Protein AF-A0AAD1J3B5-F1 (afdb_monomer_lite)

Organism: Mycolicibacterium monacense (NCBI:txid85693)

Radius of gyration: 20.91 Å; chains: 1; bounding box: 76×29×34 Å

Secondary structure (DSSP, 8-state):
--EEEEEESSSSSPEEEEEEEEE--SSSP-EEEEE-SGGGTT-EEEE-GGGEEEEGGGHHHHHHHHHHHHHHHH--------------

Foldseek 3Di:
DFFWFFFDPDVVDGTFIWTFDDWDPDPVTWTWIHGPDPVRHGDIDTHRPVRGDGGPVCSVVVVVVVVVVVVVVPPPPPPDDDDDDDDD

pLDDT: mean 71.67, std 16.52, range [38.41, 89.44]

Structure (mmCIF, N/CA/C/O backbone):
data_AF-A0AAD1J3B5-F1
#
_entry.id   AF-A0AAD1J3B5-F1
#
loop_
_atom_site.group_PDB
_atom_site.id
_atom_site.type_symbol
_atom_site.label_atom_id
_atom_site.label_alt_id
_atom_site.label_comp_id
_atom_site.label_asym_id
_atom_site.label_entity_id
_atom_site.label_seq_id
_atom_site.pdbx_PDB_ins_code
_atom_site.Cartn_x
_atom_site.Cartn_y
_atom_site.Cartn_z
_atom_site.occupancy
_atom_site.B_iso_or_equiv
_atom_site.auth_seq_id
_atom_site.auth_comp_id
_atom_site.auth_asym_id
_atom_site.auth_atom_id
_atom_site.pdbx_PDB_model_num
ATOM 1 N N . MET A 1 1 ? -13.503 -4.816 -0.745 1.00 51.91 1 MET A N 1
ATOM 2 C CA . MET A 1 1 ? -12.421 -5.795 -0.949 1.00 51.91 1 MET A CA 1
ATOM 3 C C . MET A 1 1 ? -11.144 -5.140 -0.460 1.00 51.91 1 MET A C 1
ATOM 5 O O . MET A 1 1 ? -10.848 -4.055 -0.937 1.00 51.91 1 MET A O 1
ATOM 9 N N . GLY A 1 2 ? -10.518 -5.721 0.566 1.00 62.91 2 GLY A N 1
ATOM 10 C CA . GLY A 1 2 ? -9.255 -5.261 1.144 1.00 62.91 2 GLY A CA 1
ATOM 11 C C . GLY A 1 2 ? -8.103 -5.826 0.328 1.00 62.91 2 GLY A C 1
ATOM 12 O O . GLY A 1 2 ? -7.850 -7.030 0.345 1.00 62.91 2 GLY A O 1
ATOM 13 N N . GLU A 1 3 ? -7.513 -4.985 -0.513 1.00 82.44 3 GLU A N 1
ATOM 14 C CA . GLU A 1 3 ? -6.395 -5.397 -1.350 1.00 82.44 3 GLU A CA 1
ATOM 15 C C . GLU A 1 3 ? -5.115 -5.319 -0.524 1.00 82.44 3 GLU A C 1
ATOM 17 O O . GLU A 1 3 ? -4.769 -4.253 -0.016 1.00 82.44 3 GLU A O 1
ATOM 22 N N . PHE A 1 4 ? -4.390 -6.430 -0.420 1.00 87.50 4 PHE A N 1
ATOM 23 C CA . PHE A 1 4 ? -3.103 -6.456 0.264 1.00 87.50 4 PHE A CA 1
ATOM 24 C C . PHE A 1 4 ? -1.988 -5.996 -0.669 1.00 87.50 4 PHE A C 1
ATOM 26 O O . PHE A 1 4 ? -1.826 -6.508 -1.781 1.00 87.50 4 PHE A O 1
ATOM 33 N N . TRP A 1 5 ? -1.186 -5.052 -0.198 1.00 89.25 5 TRP A N 1
ATOM 34 C CA . TRP A 1 5 ? -0.085 -4.449 -0.931 1.00 89.25 5 TRP A CA 1
ATOM 35 C C . TRP A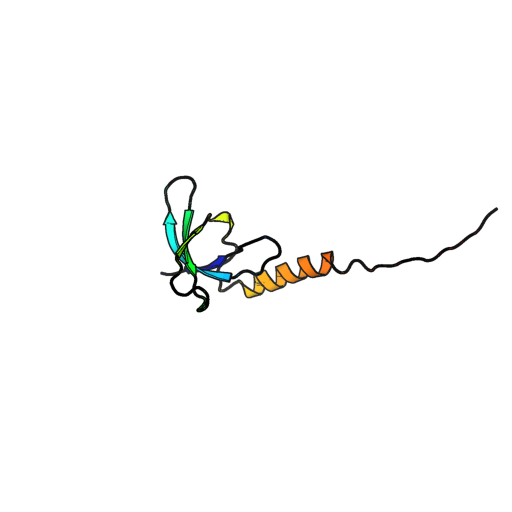 1 5 ? 1.208 -4.514 -0.131 1.00 89.25 5 TRP A C 1
ATOM 37 O O . TRP A 1 5 ? 1.220 -4.428 1.095 1.00 89.25 5 TRP A O 1
ATOM 47 N N . ALA A 1 6 ? 2.312 -4.623 -0.862 1.00 86.50 6 ALA A N 1
ATOM 48 C CA . ALA A 1 6 ? 3.653 -4.463 -0.338 1.00 86.50 6 ALA A CA 1
ATOM 49 C C . ALA A 1 6 ? 3.974 -2.965 -0.223 1.00 86.50 6 ALA A C 1
ATOM 51 O O . ALA A 1 6 ? 4.148 -2.262 -1.230 1.00 86.50 6 ALA A O 1
ATOM 52 N N . TYR A 1 7 ? 4.044 -2.476 1.013 1.00 85.00 7 TYR A N 1
ATOM 53 C CA . TYR A 1 7 ? 4.448 -1.113 1.336 1.00 85.00 7 TYR A CA 1
ATOM 54 C C . TYR A 1 7 ? 5.944 -1.054 1.637 1.00 85.00 7 TYR A C 1
ATOM 56 O O . TYR A 1 7 ? 6.493 -1.927 2.301 1.00 85.00 7 TYR A O 1
ATOM 64 N N . ARG A 1 8 ? 6.620 -0.006 1.160 1.00 81.69 8 ARG A N 1
ATOM 65 C CA . ARG A 1 8 ? 8.043 0.217 1.427 1.00 81.69 8 ARG A CA 1
ATOM 66 C C . ARG A 1 8 ? 8.236 1.465 2.288 1.00 81.69 8 ARG A C 1
ATOM 68 O O . ARG A 1 8 ? 8.034 2.582 1.805 1.00 81.69 8 ARG A O 1
ATOM 75 N N . VAL A 1 9 ? 8.655 1.278 3.545 1.00 73.94 9 VAL A N 1
ATOM 76 C CA . VAL A 1 9 ? 8.874 2.378 4.508 1.00 73.94 9 VAL A CA 1
ATOM 77 C C . VAL A 1 9 ? 10.058 3.246 4.078 1.00 73.94 9 VAL A C 1
ATOM 79 O O . VAL A 1 9 ? 9.947 4.476 4.030 1.00 73.94 9 VAL A O 1
ATOM 82 N N . ARG A 1 10 ? 11.175 2.608 3.708 1.00 72.12 10 ARG A N 1
ATOM 83 C CA . ARG A 1 10 ? 12.373 3.255 3.159 1.00 72.12 10 ARG A CA 1
ATOM 84 C C . ARG A 1 10 ? 12.902 2.449 1.970 1.00 72.12 10 ARG A C 1
ATOM 86 O O . ARG A 1 10 ? 12.663 1.250 1.859 1.00 72.12 10 ARG A O 1
ATOM 93 N N . ARG A 1 11 ? 13.686 3.090 1.088 1.00 66.62 11 ARG A N 1
ATOM 94 C CA . ARG A 1 11 ? 14.671 2.374 0.235 1.00 66.62 11 ARG A CA 1
ATOM 95 C C . ARG A 1 11 ? 15.510 1.478 1.173 1.00 66.62 11 ARG A C 1
ATOM 97 O O . ARG A 1 11 ? 15.496 1.753 2.345 1.00 66.62 11 ARG A O 1
ATOM 104 N N . ILE A 1 12 ? 16.274 0.477 0.786 1.00 68.25 12 ILE A N 1
ATOM 105 C CA . ILE A 1 12 ? 16.989 -0.431 1.727 1.00 68.25 12 ILE A CA 1
ATOM 106 C C . ILE A 1 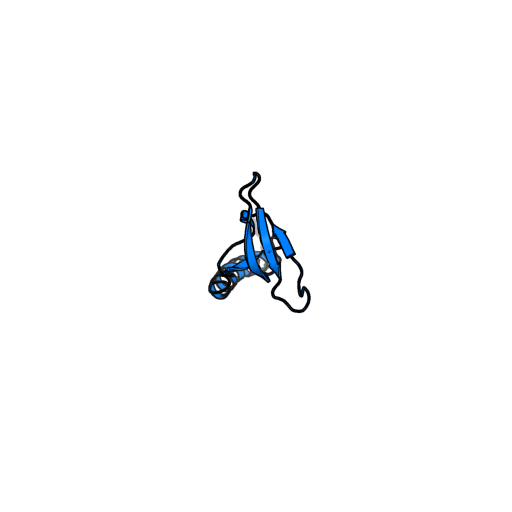12 ? 16.117 -1.291 2.685 1.00 68.25 12 ILE A C 1
ATOM 108 O O . ILE A 1 12 ? 16.395 -2.471 2.804 1.00 68.25 12 ILE A O 1
ATOM 112 N N . GLU A 1 13 ? 1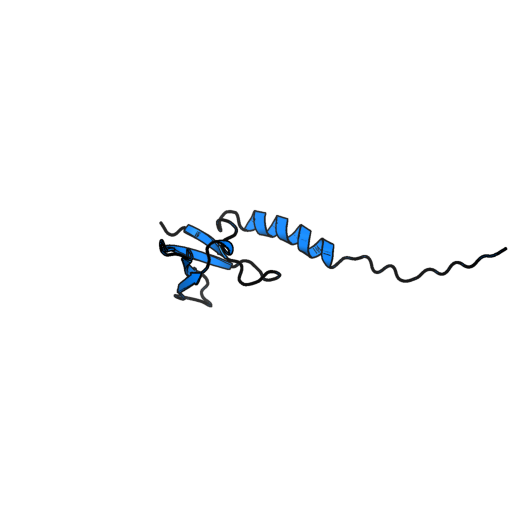5.048 -0.777 3.302 1.00 70.12 13 GLU A N 1
ATOM 113 C CA . GLU A 1 13 ? 14.187 -1.559 4.212 1.00 70.12 13 GLU A CA 1
ATOM 114 C C . GLU A 1 13 ? 13.317 -2.586 3.469 1.00 70.12 13 GLU A C 1
ATOM 116 O O . GLU A 1 13 ? 12.976 -2.404 2.286 1.00 70.12 13 GLU A O 1
ATOM 121 N N . GLU A 1 14 ? 12.929 -3.634 4.204 1.00 75.69 14 GLU A N 1
ATOM 122 C CA . GLU A 1 14 ? 12.017 -4.680 3.749 1.00 75.69 14 GLU A CA 1
ATOM 123 C C . GLU A 1 14 ? 10.609 -4.122 3.475 1.00 75.69 14 GLU A C 1
ATOM 125 O O . GLU A 1 14 ? 10.168 -3.110 4.032 1.00 75.69 14 GLU A O 1
ATOM 130 N N . VAL A 1 15 ? 9.902 -4.776 2.553 1.00 84.06 15 VAL A N 1
ATOM 131 C CA . VAL A 1 15 ? 8.496 -4.483 2.280 1.00 84.06 15 VAL A CA 1
ATOM 132 C C . VAL A 1 15 ? 7.583 -5.201 3.265 1.00 84.06 15 VAL A C 1
ATOM 134 O O . VAL A 1 15 ? 7.722 -6.400 3.502 1.00 84.06 15 VAL A O 1
ATOM 137 N N . VAL A 1 16 ? 6.605 -4.460 3.766 1.00 84.88 16 VAL A N 1
ATOM 138 C CA . VAL A 1 16 ? 5.636 -4.878 4.785 1.00 84.88 16 VAL A CA 1
ATOM 139 C C . VAL A 1 16 ? 4.238 -5.002 4.189 1.00 84.88 16 VAL A C 1
ATOM 141 O O . VAL A 1 16 ? 3.899 -4.297 3.231 1.00 84.88 16 VAL A O 1
ATOM 144 N N . GLN A 1 17 ? 3.426 -5.896 4.750 1.00 87.62 17 GLN A N 1
ATOM 145 C CA . GLN A 1 17 ? 2.061 -6.121 4.288 1.00 87.62 17 GLN A CA 1
ATOM 146 C C . GLN A 1 17 ? 1.120 -5.045 4.827 1.00 87.62 17 GLN A C 1
ATOM 148 O O . GLN A 1 17 ? 0.999 -4.845 6.038 1.00 87.62 17 GLN A O 1
ATOM 153 N N . VAL A 1 18 ? 0.400 -4.386 3.921 1.00 88.75 18 VAL A N 1
ATOM 154 C CA . VAL A 1 18 ? -0.668 -3.453 4.279 1.00 88.75 18 VAL A CA 1
ATOM 155 C C . VAL A 1 18 ? -1.940 -3.744 3.493 1.00 88.75 18 VAL A C 1
ATOM 157 O O . VAL A 1 18 ? -1.894 -4.126 2.329 1.00 88.75 18 VAL A O 1
ATOM 160 N N . ASP A 1 19 ? -3.082 -3.539 4.128 1.00 89.38 19 ASP A N 1
ATOM 161 C CA . ASP A 1 19 ? -4.418 -3.654 3.560 1.00 89.38 19 ASP A CA 1
ATOM 162 C C . ASP A 1 19 ? -4.897 -2.274 3.094 1.00 89.38 19 ASP A C 1
ATOM 164 O O . ASP A 1 19 ? -4.998 -1.335 3.886 1.00 89.38 19 ASP A O 1
ATOM 168 N N . VAL A 1 20 ? -5.162 -2.114 1.799 1.00 88.38 20 VAL A N 1
ATOM 169 C CA . VAL A 1 20 ? -5.679 -0.861 1.243 1.00 88.38 20 VAL A CA 1
ATOM 170 C C . VAL A 1 20 ? -7.169 -0.761 1.549 1.00 88.38 20 VAL A C 1
ATOM 172 O O . VAL A 1 20 ? -7.990 -1.480 0.983 1.00 88.38 20 VAL A O 1
ATOM 175 N N . LEU A 1 21 ? -7.519 0.186 2.417 1.00 87.19 21 LEU A N 1
ATOM 176 C CA . LEU A 1 21 ? -8.900 0.436 2.822 1.00 87.19 21 LEU A CA 1
ATOM 177 C C . LEU A 1 21 ? -9.591 1.455 1.920 1.00 87.19 21 LEU A C 1
ATOM 179 O O . LEU A 1 21 ? -10.778 1.318 1.619 1.00 87.19 21 LEU A O 1
ATOM 183 N N . LYS A 1 22 ? -8.883 2.524 1.526 1.00 85.25 22 LYS A N 1
ATOM 184 C CA . LYS A 1 22 ? -9.502 3.626 0.778 1.00 85.25 22 LYS A CA 1
ATOM 185 C C . LYS A 1 22 ? -8.524 4.378 -0.110 1.00 85.25 22 LYS A C 1
ATOM 187 O O . LYS A 1 22 ? -7.436 4.744 0.320 1.00 85.25 22 LYS A O 1
ATOM 192 N N . LEU A 1 23 ? -8.956 4.706 -1.323 1.00 84.06 23 LEU A N 1
ATOM 193 C CA . LEU A 1 23 ? -8.241 5.612 -2.218 1.00 84.06 23 LEU A CA 1
ATOM 19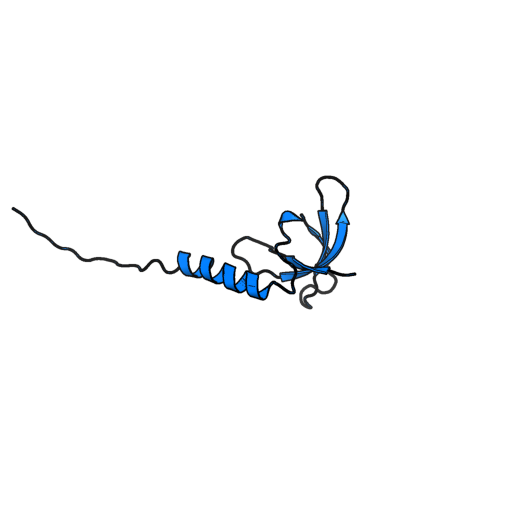4 C C . LEU A 1 23 ? -8.743 7.043 -1.990 1.00 84.06 23 LEU A C 1
ATOM 196 O O . LEU A 1 23 ? -9.929 7.340 -2.131 1.00 84.06 23 LEU A O 1
ATOM 200 N N . GLY A 1 24 ? -7.840 7.931 -1.598 1.00 79.88 24 GLY A N 1
ATOM 201 C CA . GLY A 1 24 ? -8.093 9.355 -1.439 1.00 79.88 24 GLY A CA 1
ATOM 202 C C . GLY A 1 24 ? -8.106 10.039 -2.799 1.00 79.88 24 GLY A C 1
ATOM 203 O O . GLY A 1 24 ? -7.135 9.982 -3.551 1.00 79.88 24 GLY A O 1
ATOM 204 N N . THR A 1 25 ? -9.214 10.703 -3.104 1.00 74.81 25 THR A N 1
ATOM 205 C CA . THR A 1 25 ? -9.452 11.394 -4.379 1.00 74.81 25 THR A CA 1
ATOM 206 C C . THR A 1 25 ? -8.949 12.841 -4.388 1.00 74.81 25 THR A C 1
ATOM 208 O O . THR A 1 25 ? -8.926 13.481 -5.436 1.00 74.81 25 THR A O 1
ATOM 211 N N . GLN A 1 26 ? -8.530 13.367 -3.232 1.00 69.94 26 GLN A N 1
ATOM 212 C CA . GLN A 1 26 ? -8.011 14.729 -3.083 1.00 69.94 26 GLN A CA 1
ATOM 213 C C . GLN A 1 26 ? -6.518 14.792 -3.422 1.00 69.94 26 GLN A C 1
ATOM 215 O O . GLN A 1 26 ? -5.773 13.869 -3.104 1.00 69.94 26 GLN A O 1
ATOM 220 N N . ARG A 1 27 ? -6.075 15.884 -4.062 1.00 70.06 27 ARG A N 1
ATOM 221 C CA . ARG A 1 27 ? -4.661 16.104 -4.408 1.00 70.06 27 ARG A CA 1
ATOM 222 C C . ARG A 1 27 ? -3.893 16.699 -3.215 1.00 70.06 27 ARG A C 1
ATOM 224 O O . ARG A 1 27 ? -4.365 17.682 -2.652 1.00 70.06 27 ARG A O 1
ATOM 231 N N . PRO A 1 28 ? -2.700 16.174 -2.871 1.00 72.19 28 PRO A N 1
ATOM 232 C CA . PRO A 1 28 ? -2.020 15.037 -3.500 1.00 72.19 28 PRO A CA 1
ATOM 233 C C . PRO A 1 28 ? -2.700 13.705 -3.161 1.00 72.19 28 PRO A C 1
ATOM 235 O O . PRO A 1 28 ? -3.095 13.498 -2.016 1.00 72.19 28 PRO A O 1
ATOM 238 N N . SER A 1 29 ? -2.805 12.806 -4.147 1.00 78.25 29 SER A N 1
ATOM 239 C CA . SER A 1 29 ? -3.462 11.506 -3.983 1.00 78.25 29 SER A CA 1
ATOM 240 C C . SER A 1 29 ? -2.836 10.736 -2.822 1.00 78.25 29 SER A C 1
ATOM 242 O O . SER A 1 29 ? -1.618 10.544 -2.782 1.00 78.25 29 SER A O 1
ATOM 244 N N . ARG A 1 30 ? -3.663 10.290 -1.878 1.00 87.44 30 ARG A N 1
ATOM 245 C CA . ARG A 1 30 ? -3.247 9.475 -0.728 1.00 87.44 30 ARG A CA 1
ATOM 246 C C . ARG A 1 30 ? -4.080 8.212 -0.673 1.00 87.44 30 ARG A C 1
ATOM 248 O O . ARG A 1 30 ? -5.214 8.208 -1.127 1.00 87.44 30 ARG A O 1
ATOM 255 N N . VAL A 1 31 ? -3.537 7.154 -0.098 1.00 88.06 31 VAL A N 1
ATOM 256 C CA . VAL A 1 31 ? -4.220 5.875 0.081 1.00 88.06 31 VAL A CA 1
ATOM 257 C C . VAL A 1 31 ? -4.228 5.558 1.566 1.00 88.06 31 VAL A C 1
ATOM 259 O O . VAL A 1 31 ? -3.181 5.602 2.205 1.00 88.06 31 VAL A O 1
ATOM 262 N N . LEU A 1 32 ? -5.406 5.293 2.120 1.00 88.75 32 LEU A N 1
ATOM 263 C CA . LEU A 1 32 ? -5.552 4.803 3.479 1.00 88.75 32 LEU A CA 1
ATOM 264 C C . LEU A 1 32 ? -5.200 3.323 3.483 1.00 88.75 32 LEU A C 1
ATOM 266 O O . LEU A 1 32 ? -5.885 2.518 2.845 1.00 88.75 32 LEU A O 1
ATOM 270 N N . VAL A 1 33 ? -4.146 2.992 4.213 1.00 89.44 33 VAL A N 1
ATOM 271 C CA . VAL A 1 33 ? -3.690 1.623 4.408 1.00 89.44 33 VAL A CA 1
ATOM 272 C C . VAL A 1 33 ? -3.790 1.245 5.874 1.00 89.44 33 VAL A C 1
ATOM 274 O O . VAL A 1 33 ? -3.609 2.091 6.750 1.00 89.44 33 VAL A O 1
ATOM 277 N N . ARG A 1 34 ? -4.073 -0.024 6.140 1.00 87.94 34 ARG A N 1
ATOM 278 C CA . ARG A 1 34 ? -4.069 -0.631 7.466 1.00 87.94 34 ARG A CA 1
ATOM 279 C C . ARG A 1 34 ? -2.957 -1.658 7.543 1.00 87.94 34 ARG A C 1
ATOM 281 O O . ARG A 1 34 ? -2.804 -2.476 6.644 1.00 87.94 34 ARG A O 1
ATOM 288 N N . TRP A 1 35 ? -2.188 -1.616 8.612 1.00 85.75 35 TRP A N 1
ATOM 289 C CA . TRP A 1 35 ? -1.121 -2.577 8.845 1.00 85.75 35 TRP A CA 1
ATOM 290 C C . TRP A 1 35 ? -1.726 -3.907 9.302 1.00 85.75 35 TRP A C 1
ATOM 292 O O . TRP A 1 35 ? -2.597 -3.914 10.172 1.00 85.75 35 TRP A O 1
ATOM 302 N N . VAL A 1 36 ? -1.331 -5.004 8.646 1.00 80.75 36 VAL A N 1
ATOM 303 C CA . VAL A 1 36 ? -1.858 -6.358 8.922 1.00 80.75 36 VAL A CA 1
ATOM 304 C C . VAL A 1 36 ? -1.065 -7.052 10.033 1.00 80.75 36 VAL A C 1
ATOM 306 O O . VAL A 1 36 ? -1.593 -7.928 10.705 1.00 80.75 36 VAL A O 1
ATOM 309 N N . ASP A 1 37 ? 0.186 -6.640 10.228 1.00 75.69 37 ASP A N 1
ATOM 310 C CA . ASP A 1 37 ? 1.102 -7.216 11.210 1.00 75.69 37 ASP A CA 1
ATOM 311 C C . ASP A 1 37 ? 0.638 -6.961 12.656 1.00 75.69 37 ASP A C 1
ATOM 313 O O . ASP A 1 37 ? 0.258 -5.837 12.997 1.00 75.69 37 ASP A O 1
ATOM 317 N N . GLU A 1 38 ? 0.707 -7.992 13.503 1.00 68.25 38 GLU A N 1
ATOM 318 C CA . GLU A 1 38 ? 0.315 -7.957 14.922 1.00 68.25 38 GLU A CA 1
ATOM 319 C C . GLU A 1 38 ? 1.109 -6.923 15.736 1.00 68.25 38 GLU A C 1
ATOM 321 O O . GLU A 1 38 ? 0.577 -6.296 16.651 1.00 68.25 38 GLU A O 1
ATOM 326 N N . THR A 1 39 ? 2.353 -6.636 15.338 1.00 66.44 39 THR A N 1
ATOM 327 C CA . THR A 1 39 ? 3.191 -5.597 15.961 1.00 66.44 39 THR A CA 1
ATOM 328 C C . THR A 1 39 ? 2.618 -4.193 15.740 1.00 66.44 39 THR A C 1
ATOM 330 O O . THR A 1 39 ? 2.897 -3.257 16.491 1.00 66.44 39 THR A O 1
ATOM 333 N N . PHE A 1 40 ? 1.813 -4.027 14.690 1.00 63.66 40 PHE A N 1
ATOM 334 C CA . PHE A 1 40 ? 1.213 -2.765 14.266 1.00 63.66 40 PHE A CA 1
ATOM 335 C C . PHE A 1 40 ? -0.320 -2.820 14.295 1.00 63.66 40 PHE A C 1
ATOM 337 O O . PHE A 1 40 ? -0.966 -1.996 13.637 1.00 63.66 40 PHE A O 1
ATOM 344 N N . GLU A 1 41 ? -0.891 -3.775 15.037 1.00 60.22 41 GLU A N 1
ATOM 345 C CA . GLU A 1 41 ? -2.308 -4.123 14.993 1.00 60.22 41 GLU A CA 1
ATOM 346 C C . GLU A 1 41 ? -3.211 -2.880 15.075 1.00 60.22 41 GLU A C 1
ATOM 348 O O . GLU A 1 41 ? -3.121 -2.045 15.977 1.00 60.22 41 GLU A O 1
ATOM 353 N N . GLY A 1 42 ? -4.075 -2.723 14.068 1.00 69.62 42 GLY A N 1
ATOM 354 C CA . GLY A 1 42 ? -5.059 -1.640 14.006 1.00 69.62 42 GLY A CA 1
ATOM 355 C C . GLY A 1 42 ? -4.520 -0.277 13.560 1.00 69.62 42 GLY A C 1
ATOM 356 O O . GLY A 1 42 ? -5.310 0.661 13.408 1.00 69.62 42 GLY A O 1
ATOM 357 N N . ARG A 1 43 ? -3.218 -0.139 13.277 1.00 81.81 43 ARG A N 1
ATOM 358 C CA . ARG A 1 43 ? -2.659 1.121 12.778 1.00 81.81 43 ARG A CA 1
ATOM 359 C C . ARG A 1 43 ? -3.136 1.386 11.352 1.00 81.81 43 ARG A C 1
ATOM 361 O O . ARG A 1 43 ? -3.012 0.541 10.467 1.00 81.81 43 ARG A O 1
ATOM 368 N N . GLN A 1 44 ? -3.667 2.584 11.125 1.00 89.12 44 GLN A N 1
ATOM 369 C CA . GLN A 1 44 ? -4.103 3.053 9.811 1.00 89.12 44 GLN A CA 1
ATOM 370 C C . GLN A 1 44 ? -3.377 4.346 9.461 1.00 89.12 44 GLN A C 1
ATOM 372 O O . GLN A 1 44 ? -3.260 5.239 10.299 1.00 89.12 44 GLN A O 1
ATOM 377 N N . GLU A 1 45 ? -2.891 4.458 8.229 1.00 86.56 45 GLU A N 1
ATOM 378 C CA . GLU A 1 45 ? -2.136 5.625 7.783 1.00 86.56 45 GLU A CA 1
ATOM 379 C C . GLU A 1 45 ? -2.482 6.011 6.345 1.00 86.56 45 GLU A C 1
ATOM 381 O O . GLU A 1 45 ? -2.690 5.167 5.475 1.00 86.56 45 GLU A O 1
ATOM 386 N N . TRP A 1 46 ? -2.522 7.319 6.090 1.00 89.00 46 TRP A N 1
ATOM 387 C CA . TRP A 1 46 ? -2.629 7.862 4.743 1.00 89.00 46 TRP A CA 1
ATOM 388 C C . TRP A 1 46 ? -1.246 7.967 4.109 1.00 89.00 46 TRP A C 1
ATOM 390 O O . TRP A 1 46 ? -0.507 8.919 4.364 1.00 89.00 46 TRP A O 1
ATOM 400 N N . VAL A 1 47 ? -0.921 7.020 3.236 1.00 86.19 47 VAL A N 1
ATOM 401 C CA . VAL A 1 47 ? 0.374 6.956 2.553 1.00 86.19 47 VAL A CA 1
ATOM 402 C C . VAL A 1 47 ? 0.269 7.436 1.104 1.00 86.19 47 VAL A C 1
ATOM 404 O O . VAL A 1 47 ? -0.788 7.329 0.475 1.00 86.19 47 VAL A O 1
ATOM 407 N N . PRO A 1 48 ? 1.351 7.977 0.522 1.00 85.06 48 PRO A N 1
ATOM 408 C CA . PRO A 1 48 ? 1.381 8.276 -0.902 1.00 85.06 48 PRO A CA 1
ATOM 409 C C . PRO A 1 48 ? 1.378 6.974 -1.730 1.00 85.06 48 PRO A C 1
ATOM 411 O O . PRO A 1 48 ? 2.164 6.067 -1.436 1.00 85.06 48 PRO A O 1
ATOM 414 N N . PRO A 1 49 ? 0.576 6.885 -2.809 1.00 82.81 49 PRO A N 1
ATOM 415 C CA . PRO A 1 49 ? 0.420 5.666 -3.610 1.00 82.81 49 PRO A CA 1
ATOM 416 C C . PRO A 1 49 ? 1.733 5.185 -4.240 1.00 82.81 49 PRO A C 1
ATOM 418 O O . PRO A 1 49 ? 1.925 3.991 -4.413 1.00 82.81 49 PRO A O 1
ATOM 421 N N . ALA A 1 50 ? 2.687 6.086 -4.499 1.00 82.12 50 ALA A N 1
ATOM 422 C CA . ALA A 1 50 ? 4.003 5.749 -5.054 1.00 82.12 50 ALA A CA 1
ATOM 423 C C . ALA A 1 50 ? 4.848 4.794 -4.174 1.00 82.12 50 ALA A C 1
ATOM 425 O O . ALA A 1 50 ? 5.850 4.229 -4.638 1.00 82.12 50 ALA A O 1
ATOM 426 N N . ARG A 1 51 ? 4.486 4.633 -2.893 1.00 81.94 51 ARG A N 1
ATOM 427 C CA . ARG A 1 51 ? 5.146 3.707 -1.958 1.00 81.94 51 ARG A CA 1
ATOM 428 C C . ARG A 1 51 ? 4.587 2.285 -2.005 1.00 81.94 51 ARG A C 1
ATOM 430 O O . ARG A 1 51 ? 5.281 1.381 -1.546 1.00 81.94 51 ARG A O 1
ATOM 437 N N . LEU A 1 52 ? 3.395 2.084 -2.565 1.00 85.12 52 LEU A N 1
ATOM 438 C CA . LEU A 1 52 ? 2.834 0.758 -2.814 1.00 85.12 52 LEU A CA 1
ATOM 439 C C . LEU A 1 52 ? 3.488 0.209 -4.083 1.00 85.12 52 LEU A C 1
ATOM 441 O O . LEU A 1 52 ? 3.386 0.821 -5.146 1.00 85.12 52 LEU A O 1
ATOM 445 N N . LYS A 1 53 ? 4.255 -0.878 -3.957 1.00 84.81 53 LYS A N 1
ATOM 446 C CA . LYS A 1 53 ? 5.065 -1.400 -5.071 1.00 84.81 53 LYS A CA 1
ATOM 447 C C . LYS A 1 53 ? 4.330 -2.455 -5.872 1.00 84.81 53 LYS A C 1
ATOM 449 O O . LYS A 1 53 ? 4.183 -2.309 -7.080 1.00 84.81 53 LYS A O 1
ATOM 454 N N . VAL A 1 54 ? 3.880 -3.496 -5.190 1.00 85.88 54 VAL A N 1
ATOM 455 C CA . VAL A 1 54 ? 3.212 -4.651 -5.789 1.00 85.88 54 VAL A CA 1
ATOM 456 C C . VAL A 1 54 ? 2.096 -5.126 -4.871 1.00 85.88 54 VAL A C 1
ATOM 458 O O . VAL A 1 54 ? 2.098 -4.816 -3.676 1.00 85.88 54 VAL A O 1
ATOM 461 N N . ARG A 1 55 ? 1.152 -5.898 -5.414 1.00 88.00 55 ARG A N 1
ATOM 462 C CA . ARG A 1 55 ? 0.235 -6.682 -4.583 1.00 88.00 55 ARG A CA 1
ATOM 463 C C . ARG A 1 55 ? 1.033 -7.653 -3.720 1.00 88.00 55 ARG A C 1
ATOM 465 O O . ARG A 1 55 ? 2.046 -8.179 -4.172 1.00 88.00 55 ARG A O 1
ATOM 472 N N . TRP A 1 56 ? 0.559 -7.893 -2.501 1.00 86.19 56 TRP A N 1
ATOM 473 C CA . TRP A 1 56 ? 1.229 -8.790 -1.561 1.00 86.19 56 TRP A CA 1
ATOM 474 C C . TRP A 1 56 ? 1.369 -10.214 -2.111 1.00 86.19 56 TRP A C 1
ATOM 476 O O . TRP A 1 56 ? 2.391 -10.845 -1.903 1.00 86.19 56 TRP A O 1
ATOM 486 N N . ASP A 1 57 ? 0.402 -10.672 -2.905 1.00 84.94 57 ASP A N 1
ATOM 487 C CA . ASP A 1 57 ? 0.466 -11.951 -3.626 1.00 84.94 57 ASP A CA 1
ATOM 488 C C . ASP A 1 57 ? 1.734 -12.095 -4.500 1.00 84.94 57 ASP A C 1
ATOM 490 O O . ASP A 1 57 ? 2.341 -13.156 -4.568 1.00 84.94 57 ASP A O 1
ATOM 494 N N . GLY A 1 58 ? 2.210 -10.992 -5.089 1.00 83.44 58 GLY A N 1
ATOM 495 C CA . GLY A 1 58 ? 3.444 -10.944 -5.880 1.00 83.44 58 GLY A CA 1
ATOM 496 C C . GLY A 1 58 ? 4.679 -10.483 -5.099 1.00 83.44 58 GLY A C 1
ATOM 497 O O . GLY A 1 58 ? 5.692 -10.141 -5.716 1.00 83.44 58 GLY A O 1
ATOM 498 N N . VAL A 1 59 ? 4.609 -10.402 -3.764 1.00 85.00 59 VAL A N 1
A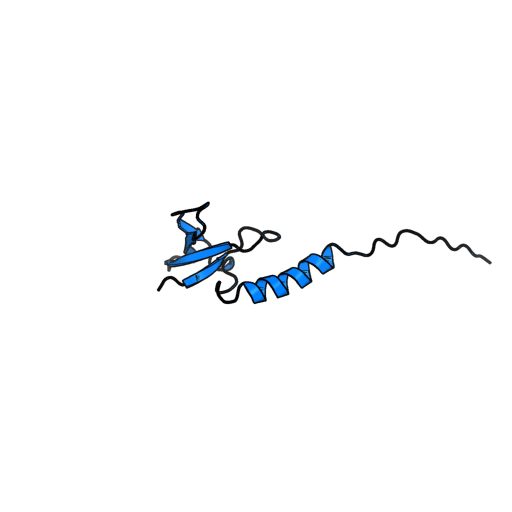TOM 499 C CA . VAL A 1 59 ? 5.719 -9.889 -2.946 1.00 85.00 59 VAL A CA 1
ATOM 500 C C . VAL A 1 59 ? 6.940 -10.795 -3.011 1.00 85.00 59 VAL A C 1
ATOM 502 O O . VAL A 1 59 ? 8.056 -10.288 -2.992 1.00 85.00 59 VAL A O 1
ATOM 505 N N . ASP A 1 60 ? 6.741 -12.106 -3.131 1.00 82.69 60 ASP A N 1
ATOM 506 C CA . ASP A 1 60 ? 7.824 -13.086 -3.199 1.00 82.69 60 ASP A CA 1
ATOM 507 C C . ASP A 1 60 ? 8.698 -12.859 -4.438 1.00 82.69 60 ASP A C 1
ATOM 509 O O . ASP A 1 60 ? 9.903 -12.637 -4.327 1.00 82.69 60 ASP A O 1
ATOM 513 N N . ALA A 1 61 ? 8.063 -12.728 -5.607 1.00 83.12 61 ALA A N 1
ATOM 514 C CA . ALA A 1 61 ? 8.749 -12.356 -6.837 1.00 83.12 61 ALA A CA 1
ATOM 515 C C . ALA A 1 61 ? 9.475 -11.010 -6.681 1.00 83.12 61 ALA A C 1
ATOM 517 O O . ALA A 1 61 ? 10.649 -10.889 -7.025 1.00 83.12 61 ALA A O 1
ATOM 518 N N . PHE A 1 62 ? 8.816 -9.996 -6.111 1.00 80.25 62 PHE A N 1
ATOM 519 C CA . PHE A 1 62 ? 9.438 -8.689 -5.877 1.00 80.25 62 PHE A CA 1
ATOM 520 C C . PHE A 1 62 ? 10.658 -8.763 -4.943 1.00 80.25 62 PHE A C 1
ATOM 522 O O . PHE A 1 62 ? 11.657 -8.084 -5.191 1.00 80.25 62 PHE A O 1
ATOM 529 N N . ARG A 1 63 ? 10.601 -9.591 -3.893 1.00 79.50 63 ARG A N 1
ATOM 530 C CA . ARG A 1 63 ? 11.719 -9.852 -2.977 1.00 79.50 63 ARG A CA 1
ATOM 531 C C . ARG A 1 63 ? 12.860 -10.562 -3.704 1.00 79.50 63 ARG A C 1
ATOM 533 O O . ARG A 1 63 ? 13.989 -10.091 -3.609 1.00 79.50 63 ARG A O 1
ATOM 540 N N . ALA A 1 64 ? 12.567 -11.579 -4.513 1.00 79.19 64 ALA A N 1
ATOM 541 C CA . ALA A 1 64 ? 13.559 -12.285 -5.323 1.00 79.19 64 ALA A CA 1
ATOM 542 C C . ALA A 1 64 ? 14.293 -11.347 -6.305 1.00 79.19 64 ALA A C 1
ATOM 544 O O . ALA A 1 64 ? 15.523 -11.356 -6.376 1.00 79.19 64 ALA A O 1
ATOM 545 N N . TYR A 1 65 ? 13.565 -10.462 -6.999 1.00 71.62 65 TYR A N 1
ATOM 546 C CA . TYR A 1 65 ? 14.167 -9.451 -7.882 1.00 71.62 65 TYR A CA 1
ATOM 547 C C . TYR A 1 65 ? 14.957 -8.379 -7.113 1.00 71.62 65 TYR A C 1
ATOM 549 O O . TYR A 1 65 ? 15.995 -7.913 -7.584 1.00 71.62 65 TYR A O 1
ATOM 557 N N . GLY A 1 66 ? 14.485 -7.971 -5.931 1.00 63.25 66 GLY A N 1
ATOM 558 C CA . GLY A 1 66 ? 15.167 -6.994 -5.078 1.00 63.25 66 GLY A CA 1
ATOM 559 C C . GLY A 1 66 ? 16.460 -7.525 -4.454 1.00 63.25 66 GLY A C 1
ATOM 560 O O . GLY A 1 66 ? 17.419 -6.766 -4.312 1.00 63.25 66 GLY A O 1
ATOM 561 N N . GLN A 1 67 ? 16.508 -8.820 -4.133 1.00 51.34 67 GLN A N 1
ATOM 562 C CA . GLN A 1 67 ? 17.666 -9.477 -3.527 1.00 51.34 67 GLN A CA 1
ATOM 563 C C . GLN A 1 67 ? 18.845 -9.580 -4.503 1.00 51.34 67 GLN A C 1
ATOM 565 O O . GLN A 1 67 ? 19.979 -9.323 -4.106 1.00 51.34 67 GLN A O 1
ATOM 570 N N . MET A 1 68 ? 18.576 -9.787 -5.798 1.00 49.22 68 MET A N 1
ATOM 571 C CA . MET A 1 68 ? 19.596 -9.707 -6.857 1.00 49.22 68 MET A CA 1
ATOM 572 C C . MET A 1 68 ? 20.239 -8.312 -6.981 1.00 49.22 68 MET A C 1
ATOM 57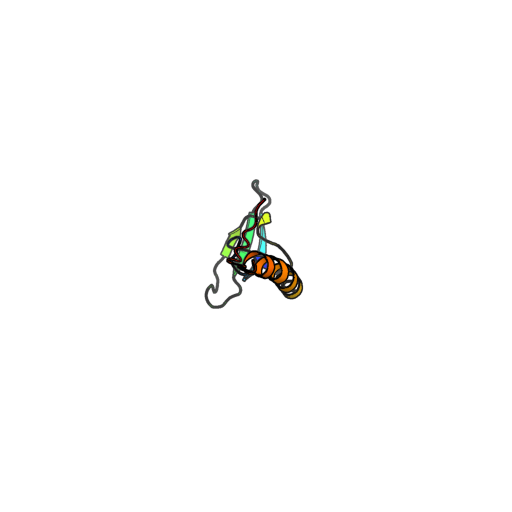4 O O . MET A 1 68 ? 21.395 -8.202 -7.377 1.00 49.22 68 MET A O 1
ATOM 578 N N . GLY A 1 69 ? 19.515 -7.241 -6.634 1.00 48.09 69 GLY A N 1
ATOM 579 C CA . GLY A 1 69 ? 20.025 -5.866 -6.687 1.00 48.09 69 GLY A CA 1
ATOM 580 C C . GLY A 1 69 ? 20.731 -5.381 -5.414 1.00 48.09 69 GLY A C 1
ATOM 581 O O . GLY A 1 69 ? 21.472 -4.404 -5.485 1.00 48.09 69 GLY A O 1
ATOM 582 N N . HIS A 1 70 ? 20.498 -6.022 -4.262 1.00 44.38 70 HIS A N 1
ATOM 583 C CA . HIS A 1 70 ? 21.164 -5.694 -2.992 1.00 44.38 70 HIS A CA 1
ATOM 584 C C . HIS A 1 70 ? 22.478 -6.471 -2.821 1.00 44.38 70 HIS A C 1
ATOM 586 O O . HIS A 1 70 ? 23.476 -5.892 -2.403 1.00 44.38 70 HIS A O 1
ATOM 592 N N . ASP A 1 71 ? 22.508 -7.747 -3.221 1.00 39.22 71 ASP A N 1
ATOM 593 C CA . ASP A 1 71 ? 23.708 -8.595 -3.148 1.00 39.22 71 ASP A CA 1
ATOM 594 C C . ASP A 1 71 ? 24.828 -8.099 -4.084 1.00 39.22 71 ASP A C 1
ATOM 596 O O . ASP A 1 71 ? 25.997 -8.035 -3.702 1.00 39.22 71 ASP A O 1
ATOM 600 N N . ALA A 1 72 ? 24.453 -7.609 -5.271 1.00 44.94 72 ALA A N 1
ATOM 601 C CA . ALA A 1 72 ? 25.387 -7.099 -6.276 1.00 44.94 72 ALA A CA 1
ATOM 602 C C . ALA A 1 72 ? 26.065 -5.761 -5.908 1.00 44.94 72 ALA A C 1
ATOM 604 O O . ALA A 1 72 ? 27.007 -5.354 -6.588 1.00 44.94 72 ALA A O 1
ATOM 605 N N . LEU A 1 73 ? 25.598 -5.056 -4.869 1.00 45.81 73 LEU A N 1
ATOM 606 C CA . LEU A 1 73 ? 26.182 -3.781 -4.431 1.00 45.81 73 LEU A CA 1
ATOM 607 C C . LEU A 1 73 ? 27.048 -3.914 -3.165 1.00 45.81 73 LEU A C 1
ATOM 609 O O . LEU A 1 73 ? 27.845 -3.014 -2.907 1.00 45.81 73 LEU A O 1
ATOM 613 N N . GLU A 1 74 ? 26.947 -5.022 -2.419 1.00 38.41 74 GLU A N 1
ATOM 614 C CA . GLU A 1 74 ? 27.795 -5.298 -1.243 1.00 38.41 74 GLU A CA 1
ATOM 615 C C . GLU A 1 74 ? 28.845 -6.400 -1.460 1.00 38.41 74 GLU A C 1
ATOM 617 O O . GLU A 1 74 ? 29.781 -6.509 -0.671 1.00 38.41 74 GLU A O 1
ATOM 622 N N . THR A 1 75 ? 28.798 -7.143 -2.569 1.00 44.69 75 THR A N 1
ATOM 623 C CA . THR A 1 75 ? 29.925 -7.978 -3.020 1.00 44.69 75 THR A CA 1
ATOM 624 C C . THR A 1 75 ? 30.685 -7.315 -4.164 1.00 44.69 75 THR A C 1
ATOM 626 O O . THR A 1 75 ? 30.858 -7.855 -5.254 1.00 44.69 75 THR A O 1
ATOM 629 N N . GLY A 1 76 ? 31.237 -6.130 -3.898 1.00 40.44 76 GLY A N 1
ATOM 630 C CA . GLY A 1 76 ? 32.470 -5.767 -4.586 1.00 40.44 76 GLY A CA 1
ATOM 631 C C . GLY A 1 76 ? 33.541 -6.769 -4.147 1.00 40.44 76 GLY A C 1
ATOM 632 O O . GLY A 1 76 ? 33.808 -6.840 -2.943 1.00 40.44 76 GLY A O 1
ATOM 633 N N . PRO A 1 77 ? 34.170 -7.561 -5.039 1.00 41.44 77 PRO A N 1
ATOM 634 C CA . PRO A 1 77 ? 35.337 -8.311 -4.630 1.00 41.44 77 PRO A CA 1
ATOM 635 C C . PRO A 1 77 ? 36.406 -7.273 -4.300 1.00 41.44 77 PRO A C 1
ATOM 637 O O . PRO A 1 77 ? 37.006 -6.661 -5.184 1.00 41.44 77 PRO A O 1
ATOM 640 N N . SER A 1 78 ? 36.610 -7.053 -3.003 1.00 45.78 78 SER A N 1
ATOM 641 C CA . SER A 1 78 ? 37.793 -6.404 -2.465 1.00 45.78 78 SER A CA 1
ATOM 642 C C . SER A 1 78 ? 39.000 -7.216 -2.930 1.00 45.78 78 SER A C 1
ATOM 644 O O . SER A 1 78 ? 39.423 -8.169 -2.286 1.00 45.78 78 SER A O 1
ATOM 646 N N . THR A 1 79 ? 39.521 -6.882 -4.108 1.00 46.53 79 THR A N 1
ATOM 647 C CA . THR A 1 79 ? 40.828 -7.339 -4.572 1.00 46.53 79 THR A CA 1
ATOM 648 C C . THR A 1 79 ? 41.803 -6.210 -4.282 1.00 46.53 79 THR A C 1
ATOM 650 O O . THR A 1 79 ? 42.189 -5.430 -5.149 1.00 46.53 79 THR A O 1
ATOM 653 N N . GLY A 1 80 ? 42.153 -6.095 -3.001 1.00 42.62 80 GLY A N 1
ATOM 654 C CA . GLY A 1 80 ? 43.447 -5.551 -2.606 1.00 42.62 80 GLY A CA 1
ATOM 655 C C . GLY A 1 80 ? 44.578 -6.520 -2.997 1.00 42.62 80 GLY A C 1
ATOM 656 O O . GLY A 1 80 ? 44.334 -7.631 -3.461 1.00 42.62 80 GLY A O 1
ATOM 657 N N . PRO A 1 81 ? 45.837 -6.118 -2.816 1.00 61.75 81 PRO A N 1
ATOM 658 C CA . PRO A 1 81 ? 46.646 -5.501 -3.857 1.00 61.75 81 PRO A CA 1
ATOM 659 C C . PRO A 1 81 ? 47.644 -6.501 -4.457 1.00 61.75 81 PRO A C 1
ATOM 661 O O . PRO A 1 81 ? 48.193 -7.330 -3.737 1.00 61.75 81 PRO A O 1
ATOM 664 N N . LEU A 1 82 ? 47.989 -6.369 -5.744 1.00 43.41 82 LEU A N 1
ATOM 665 C CA . LEU A 1 82 ? 49.196 -7.015 -6.273 1.00 43.41 82 LEU A CA 1
ATOM 666 C C . LEU A 1 82 ? 50.039 -6.057 -7.120 1.00 43.41 82 LEU A C 1
ATOM 668 O O . LEU A 1 82 ? 49.871 -5.891 -8.324 1.00 43.41 82 LEU A O 1
ATOM 672 N N . ARG A 1 83 ? 50.996 -5.452 -6.416 1.00 51.34 83 ARG A N 1
ATOM 673 C CA . ARG A 1 83 ? 52.299 -4.978 -6.892 1.00 51.34 83 ARG A CA 1
ATOM 674 C C . ARG A 1 83 ? 52.819 -5.832 -8.061 1.00 51.34 83 ARG A C 1
ATOM 676 O O . ARG A 1 83 ? 53.041 -7.024 -7.860 1.00 51.34 83 ARG A O 1
ATOM 683 N N . ARG A 1 84 ? 53.159 -5.220 -9.201 1.00 43.47 84 ARG A N 1
ATOM 684 C CA . ARG A 1 84 ? 54.275 -5.677 -10.050 1.00 43.47 84 ARG A CA 1
ATOM 685 C C . ARG A 1 84 ? 55.017 -4.477 -10.634 1.00 43.47 84 ARG A C 1
ATOM 687 O O . ARG A 1 84 ? 54.508 -3.740 -11.465 1.00 43.47 84 ARG A O 1
ATOM 694 N N . SER A 1 85 ? 56.227 -4.300 -10.129 1.00 52.78 85 SER A N 1
ATOM 695 C CA . SER A 1 85 ? 57.351 -3.620 -10.763 1.00 52.78 85 SER A CA 1
ATOM 696 C C . SER A 1 85 ? 57.650 -4.209 -12.147 1.00 52.78 85 SER A C 1
ATOM 698 O O . SER A 1 85 ? 57.653 -5.432 -12.268 1.00 52.78 85 SER A O 1
ATOM 700 N N . SER A 1 86 ? 57.955 -3.370 -13.142 1.00 48.75 86 SER A N 1
ATOM 701 C CA . SER A 1 86 ? 59.228 -3.443 -13.882 1.00 48.75 86 SER A CA 1
ATOM 702 C C . SER A 1 86 ? 59.354 -2.371 -14.971 1.00 48.75 86 SER A C 1
ATOM 704 O O . SER A 1 86 ? 58.421 -2.111 -15.723 1.00 48.75 86 SER A O 1
ATOM 706 N N . THR A 1 87 ? 60.560 -1.814 -14.990 1.00 41.09 87 THR A N 1
ATOM 707 C CA . THR A 1 87 ? 61.308 -0.978 -15.949 1.00 41.09 87 THR A CA 1
ATOM 708 C C . THR A 1 87 ? 61.307 -1.554 -17.390 1.00 41.09 87 THR A C 1
ATOM 710 O O . THR A 1 87 ? 60.777 -2.656 -17.566 1.00 41.09 87 THR A O 1
ATOM 713 N N . PRO A 1 88 ? 61.868 -0.898 -18.434 1.00 63.00 88 PRO A N 1
ATOM 714 C CA . PRO A 1 88 ? 63.212 -0.283 -18.505 1.00 63.00 88 PRO A CA 1
ATOM 715 C C . PRO A 1 88 ? 63.267 1.248 -18.614 1.00 63.00 88 PRO A C 1
ATOM 717 O O . PRO A 1 88 ? 62.273 1.863 -19.054 1.00 63.00 88 PRO A O 1
#

Sequence (88 aa):
MGEFWAYRVRRIEEVVQVDVLKLGTQRPSRVLVRWVDETFEGRQEWVPPARLKVRWDGVDAFRAYGQMGHDALETGPSTGPLRRSSTP